Protein AF-A0A800DP91-F1 (afdb_monomer)

Solvent-accessible surface area (backbone atoms only — not comparable to full-atom values): 6380 Å² total; per-residue (Å²): 142,81,81,90,71,66,92,68,69,82,56,67,44,60,86,53,62,80,40,93,89,46,91,84,86,80,78,79,84,73,94,61,94,80,90,86,85,79,88,48,74,44,84,49,85,62,86,70,97,60,67,63,51,76,48,76,50,70,50,62,47,73,45,98,88,66,48,28,33,65,75,38,44,22,62,38,76,45,49,78,90,51,73,66,54,68,30,55,28,63,75,84,128

Mean predicted aligned error: 7.9 Å

Foldseek 3Di:
DDDDDDPPDFDFCVVVVPDPPDDDDDDPDDPDDDDDDDKDKDWDQDDDPDQKDKDKDFDWDQDPVRGIGTPWMFMDMDHPVDRTDMTITDDDD

Nearest PDB structures (foldseek):
  6y0g-assembly1_SL  TM=2.510E-01  e=5.674E+00  Homo sapiens
  8q5i-assembly1_M  TM=2.482E-01  e=6.439E+00  Candida albicans
  5xyu-assembly1_Q  TM=1.593E-01  e=8.832E+00  Mycolicibacterium smegmatis MC2 155

Radius of gyration: 14.9 Å; Cα contacts (8 Å, |Δi|>4): 118; chains: 1; bounding box: 36×32×34 Å

pLDDT: mean 81.05, std 18.4, range [34.88, 96.38]

Sequence (93 aa):
MYWGNEFLGPIDQRPLLDRPDVLYYRSPKLASPLTVVGEITLRLFVESSAVDTDFIAKLSVEEPSGAVTCLTHGTSRLRISRRFTSVSAHYQQ

Secondary structure (DSSP, 8-state):
--S---S--S-B-HHHHTSTT-----PPPPSS-----S-EEEEE----SSSEEEEEEEEEEE-TTS-EEEEEEEEEEEETT-S-EEEEEP---

Structure (mmCIF, N/CA/C/O backbone):
data_AF-A0A800DP91-F1
#
_entry.id   AF-A0A800DP91-F1
#
loop_
_atom_site.group_PDB
_atom_site.id
_atom_site.type_symbol
_atom_site.label_atom_id
_atom_site.label_alt_id
_atom_site.label_comp_id
_atom_site.label_asym_id
_atom_site.label_entity_id
_atom_site.label_seq_id
_atom_site.pdbx_PDB_ins_code
_atom_site.Cartn_x
_atom_site.Cartn_y
_atom_site.Cartn_z
_atom_site.occupancy
_atom_site.B_iso_or_equiv
_atom_site.auth_seq_id
_atom_site.auth_comp_id
_atom_site.auth_asym_id
_atom_site.auth_atom_id
_atom_site.pdbx_PDB_model_num
ATOM 1 N N . MET A 1 1 ? 17.242 11.988 1.355 1.00 42.19 1 MET A N 1
ATOM 2 C CA . MET A 1 1 ? 16.085 12.895 1.205 1.00 42.19 1 MET A CA 1
ATOM 3 C C . MET A 1 1 ? 15.478 12.633 -0.162 1.00 42.19 1 MET A C 1
ATOM 5 O O . MET A 1 1 ? 16.164 12.868 -1.145 1.00 42.19 1 MET A O 1
ATOM 9 N N . TYR A 1 2 ? 14.274 12.062 -0.233 1.00 42.44 2 TYR A N 1
ATOM 10 C CA . TYR A 1 2 ? 13.603 11.733 -1.495 1.00 42.44 2 TYR A CA 1
ATOM 11 C C . TYR A 1 2 ? 12.217 12.391 -1.505 1.00 42.44 2 TYR A C 1
ATOM 13 O O . TYR A 1 2 ? 11.447 12.189 -0.574 1.00 42.44 2 TYR A O 1
ATOM 21 N N . TRP A 1 3 ? 11.933 13.158 -2.562 1.00 42.72 3 TRP A N 1
ATOM 22 C CA . TRP A 1 3 ? 10.605 13.673 -2.934 1.00 42.72 3 TRP A CA 1
ATOM 23 C C . TRP A 1 3 ? 9.974 14.788 -2.090 1.00 42.72 3 TRP A C 1
ATOM 25 O O . TRP A 1 3 ? 8.806 14.684 -1.747 1.00 42.72 3 TRP A O 1
ATOM 35 N N . GLY A 1 4 ? 10.693 15.886 -1.827 1.00 45.50 4 GLY A N 1
ATOM 36 C CA . GLY A 1 4 ? 10.058 17.203 -1.623 1.00 45.50 4 GLY A CA 1
ATOM 37 C C . GLY A 1 4 ? 9.028 17.345 -0.490 1.00 45.50 4 GLY A C 1
ATOM 38 O O . GLY A 1 4 ? 8.332 18.353 -0.452 1.00 45.50 4 GLY A O 1
ATOM 39 N N . ASN A 1 5 ? 8.929 16.385 0.428 1.00 45.78 5 ASN A N 1
ATOM 40 C CA . ASN A 1 5 ? 8.091 16.517 1.607 1.00 45.78 5 ASN A CA 1
ATOM 41 C C . ASN A 1 5 ? 8.876 17.278 2.673 1.00 45.78 5 ASN A C 1
ATOM 43 O O . ASN A 1 5 ? 9.707 16.717 3.389 1.00 45.78 5 ASN A O 1
ATOM 47 N N . GLU A 1 6 ? 8.568 18.565 2.790 1.00 49.03 6 GLU A N 1
ATOM 48 C CA . GLU A 1 6 ? 8.530 19.205 4.102 1.00 49.03 6 GLU A CA 1
ATOM 49 C C . GLU A 1 6 ? 7.633 18.359 5.026 1.00 49.03 6 GLU A C 1
ATOM 51 O O . GLU A 1 6 ? 6.778 17.615 4.541 1.00 49.03 6 GLU A O 1
ATOM 56 N N . PHE A 1 7 ? 7.840 18.421 6.344 1.00 47.75 7 PHE A N 1
ATOM 57 C CA . PHE A 1 7 ? 7.075 17.695 7.372 1.00 47.75 7 PHE A CA 1
ATOM 58 C C . PHE A 1 7 ? 5.605 18.162 7.453 1.00 47.75 7 PHE A C 1
ATOM 60 O O . PHE A 1 7 ? 5.110 18.597 8.489 1.00 47.75 7 PHE A O 1
ATOM 67 N N . LEU A 1 8 ? 4.892 18.112 6.338 1.00 52.28 8 LEU A N 1
ATOM 68 C CA . LEU A 1 8 ? 3.453 18.206 6.252 1.00 52.28 8 LEU A CA 1
ATOM 69 C C . LEU A 1 8 ? 2.943 16.880 6.813 1.00 52.28 8 LEU A C 1
ATOM 71 O O . LEU A 1 8 ? 3.416 15.829 6.390 1.00 52.28 8 LEU A O 1
ATOM 75 N N . GLY A 1 9 ? 2.076 16.940 7.823 1.00 62.81 9 GLY A N 1
ATOM 76 C CA . GLY A 1 9 ? 1.591 15.776 8.564 1.00 62.81 9 GLY A CA 1
ATOM 77 C C . GLY A 1 9 ? 0.791 14.786 7.699 1.00 62.81 9 GLY A C 1
ATOM 78 O O . GLY A 1 9 ? 1.191 14.449 6.589 1.00 62.81 9 GLY A O 1
ATOM 79 N N . PRO A 1 10 ? -0.342 14.250 8.164 1.00 70.19 10 PRO A N 1
ATOM 80 C CA . PRO A 1 10 ? -1.156 13.383 7.319 1.00 70.19 10 PRO A CA 1
ATOM 81 C C . PRO A 1 10 ? -1.688 14.162 6.099 1.00 70.19 10 PRO A C 1
ATOM 83 O O . PRO A 1 10 ? -2.674 14.889 6.187 1.00 70.19 10 PRO A O 1
ATOM 86 N N . ILE A 1 11 ? -1.001 14.040 4.957 1.00 83.38 11 ILE A N 1
ATOM 87 C CA . ILE A 1 11 ? -1.447 14.577 3.668 1.00 83.38 11 ILE A CA 1
ATOM 88 C C . ILE A 1 11 ? -2.451 13.594 3.079 1.00 83.38 11 ILE A C 1
ATOM 90 O O . ILE A 1 11 ? -2.164 12.397 2.963 1.00 83.38 11 ILE A O 1
ATOM 94 N N . ASP A 1 12 ? -3.593 14.110 2.647 1.00 90.19 12 ASP A N 1
ATOM 95 C CA . ASP A 1 12 ? -4.579 13.332 1.911 1.00 90.19 12 ASP A CA 1
ATOM 96 C C . ASP A 1 12 ? -3.977 12.759 0.617 1.00 90.19 12 ASP A C 1
ATOM 98 O O . ASP A 1 12 ? -3.455 13.481 -0.233 1.00 90.19 12 ASP A O 1
ATOM 102 N N . GLN A 1 13 ? -4.029 11.438 0.478 1.00 91.81 13 GLN A N 1
ATOM 103 C CA . GLN A 1 13 ? -3.430 10.688 -0.621 1.00 91.81 13 GLN A CA 1
ATOM 104 C C . GLN A 1 13 ? -4.355 10.564 -1.836 1.00 91.81 13 GLN A C 1
ATOM 106 O O . GLN A 1 13 ? -3.892 10.078 -2.867 1.00 91.81 13 GLN A O 1
ATOM 111 N N . ARG A 1 14 ? -5.623 11.005 -1.760 1.00 92.88 14 ARG A N 1
ATOM 112 C CA . ARG A 1 14 ? -6.570 10.962 -2.894 1.00 92.88 14 ARG A CA 1
ATOM 113 C C . ARG A 1 14 ? -5.995 11.475 -4.223 1.00 92.88 14 ARG A C 1
ATOM 115 O O . ARG A 1 14 ? -6.201 10.783 -5.215 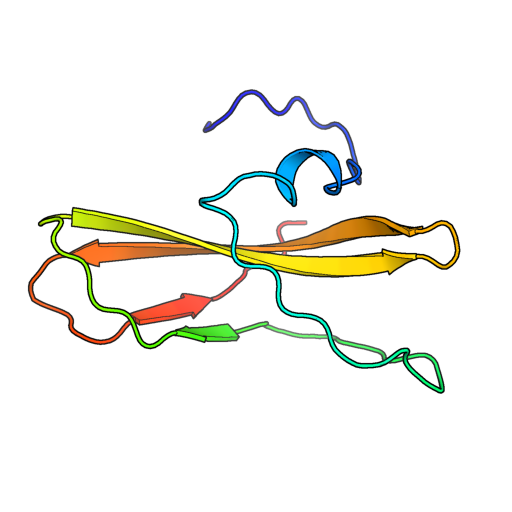1.00 92.88 14 ARG A O 1
ATOM 122 N N . PRO A 1 15 ? -5.208 12.571 -4.279 1.00 91.31 15 PRO A N 1
ATOM 123 C CA . PRO A 1 15 ? -4.614 13.041 -5.536 1.00 91.31 15 PRO A CA 1
ATOM 124 C C . PRO A 1 15 ? -3.684 12.032 -6.230 1.00 91.31 15 PRO A C 1
ATOM 126 O O . PRO A 1 15 ? -3.404 12.169 -7.417 1.00 91.31 15 PRO A O 1
ATOM 129 N N . LEU A 1 16 ? -3.172 11.032 -5.504 1.00 90.94 16 LEU A N 1
ATOM 130 C CA . LEU A 1 16 ? -2.341 9.968 -6.070 1.00 90.94 16 LEU A CA 1
ATOM 131 C C . LEU A 1 16 ? -3.168 8.804 -6.626 1.00 90.94 16 LEU A C 1
ATOM 133 O O . LEU A 1 16 ? -2.653 8.063 -7.456 1.00 90.94 16 LEU A O 1
ATOM 137 N N . LEU A 1 17 ? -4.409 8.622 -6.165 1.00 90.19 17 LEU A N 1
ATOM 138 C CA . LEU A 1 17 ? -5.218 7.441 -6.485 1.00 90.19 17 LEU A CA 1
ATOM 139 C C . LEU A 1 17 ? -5.719 7.433 -7.933 1.00 90.19 17 LEU A C 1
ATOM 141 O O . LEU A 1 17 ? -5.995 6.364 -8.466 1.00 90.19 17 LEU A O 1
ATOM 145 N N . ASP A 1 18 ? -5.775 8.599 -8.577 1.00 90.56 18 ASP A N 1
ATOM 146 C CA . ASP A 1 18 ? -6.155 8.727 -9.988 1.00 90.56 18 ASP A CA 1
ATOM 147 C C . ASP A 1 18 ? -4.994 8.433 -10.950 1.00 90.56 18 ASP A C 1
ATOM 149 O O . ASP A 1 18 ? -5.170 8.413 -12.172 1.00 90.56 18 ASP A O 1
ATOM 153 N N . ARG A 1 19 ? -3.778 8.222 -10.431 1.00 93.94 19 ARG A N 1
ATOM 154 C CA . ARG A 1 19 ? -2.633 7.916 -11.283 1.00 93.94 19 ARG A CA 1
ATOM 155 C C . ARG A 1 19 ? -2.715 6.477 -11.806 1.00 93.94 19 ARG A C 1
ATOM 157 O O . ARG A 1 19 ? -2.941 5.553 -11.029 1.00 93.94 19 ARG A O 1
ATOM 164 N N . PRO A 1 20 ? -2.409 6.246 -13.094 1.00 95.56 20 PRO A N 1
ATOM 165 C CA . PRO A 1 20 ? -2.481 4.912 -13.691 1.00 95.56 20 PRO A CA 1
ATOM 166 C C . PRO A 1 20 ? -1.420 3.932 -13.161 1.00 95.56 20 PRO A C 1
ATOM 168 O O . PRO A 1 20 ? -1.546 2.729 -13.364 1.00 95.56 20 PRO A O 1
ATOM 171 N N . ASP A 1 21 ? -0.370 4.428 -12.504 1.00 92.19 21 ASP A N 1
ATOM 172 C CA . ASP A 1 21 ? 0.712 3.633 -11.914 1.00 92.19 21 ASP A CA 1
ATOM 173 C C . ASP A 1 21 ? 0.529 3.371 -10.409 1.00 92.19 21 ASP A C 1
ATOM 175 O O . ASP A 1 21 ? 1.421 2.820 -9.762 1.00 92.19 21 ASP A O 1
ATOM 179 N N . VAL A 1 22 ? -0.627 3.736 -9.843 1.00 95.25 22 VAL A N 1
ATOM 180 C CA . VAL A 1 22 ? -0.966 3.495 -8.438 1.00 95.25 22 VAL A CA 1
ATOM 181 C C . VAL A 1 22 ? -2.039 2.417 -8.350 1.00 95.25 22 VAL A C 1
ATOM 183 O O . VAL A 1 22 ? -3.195 2.617 -8.710 1.00 95.25 22 VAL A O 1
ATOM 186 N N . LEU A 1 23 ? -1.657 1.254 -7.822 1.00 95.31 23 LEU A N 1
ATOM 187 C CA . LEU A 1 23 ? -2.604 0.187 -7.510 1.00 95.31 23 LEU A CA 1
ATOM 188 C C . LEU A 1 23 ? -3.213 0.434 -6.127 1.00 95.31 23 LEU A C 1
ATOM 190 O O . LEU A 1 23 ? -2.493 0.500 -5.129 1.00 95.31 23 LEU A O 1
ATOM 194 N N . TYR A 1 24 ? -4.541 0.547 -6.066 1.00 94.75 24 TYR A N 1
ATOM 195 C CA . TYR A 1 24 ? -5.276 0.794 -4.828 1.00 94.75 24 TYR A CA 1
ATOM 196 C C . TYR A 1 24 ? -6.163 -0.400 -4.463 1.00 94.75 24 TYR A C 1
ATOM 198 O O . TYR A 1 24 ? -7.087 -0.759 -5.192 1.00 94.75 24 TYR A O 1
ATOM 206 N N . TYR A 1 25 ? -5.880 -1.011 -3.312 1.00 94.88 25 TYR A N 1
ATOM 207 C CA . TYR A 1 25 ? -6.629 -2.143 -2.772 1.00 94.88 25 TYR A CA 1
ATOM 208 C C . TYR A 1 25 ? -7.380 -1.700 -1.521 1.00 94.88 25 TYR A C 1
ATOM 210 O O . TYR A 1 25 ? -6.790 -1.108 -0.616 1.00 94.88 25 TYR A O 1
ATOM 218 N N . ARG A 1 26 ? -8.678 -2.006 -1.457 1.00 94.38 26 ARG A N 1
ATOM 219 C CA . ARG A 1 26 ? -9.564 -1.546 -0.386 1.00 94.38 26 ARG A CA 1
ATOM 220 C C . ARG A 1 26 ? -10.351 -2.716 0.196 1.00 94.38 26 ARG A C 1
ATOM 222 O O . ARG A 1 26 ? -10.913 -3.520 -0.544 1.00 94.38 26 ARG A O 1
ATOM 229 N N . SER A 1 27 ? -10.416 -2.799 1.523 1.00 95.44 27 SER A N 1
ATOM 230 C CA . SER A 1 27 ? -11.366 -3.681 2.203 1.00 95.44 27 SER A CA 1
ATOM 231 C C . SER A 1 27 ? -12.794 -3.120 2.114 1.00 95.44 27 SER A C 1
ATOM 233 O O . SER A 1 27 ? -12.985 -1.927 1.863 1.00 95.44 27 SER A O 1
ATOM 235 N N . PRO A 1 28 ? -13.827 -3.918 2.422 1.00 95.50 28 PRO A N 1
ATOM 236 C CA . PRO A 1 28 ? -15.119 -3.363 2.810 1.00 95.50 28 PRO A CA 1
ATOM 237 C C . PRO A 1 28 ? -14.981 -2.404 4.003 1.00 95.50 28 PRO A C 1
ATOM 239 O O . PRO A 1 28 ? -13.989 -2.439 4.743 1.00 95.50 28 PRO A O 1
ATOM 242 N N . LYS A 1 29 ? -15.997 -1.559 4.213 1.00 95.00 29 LYS A N 1
ATOM 243 C CA . LYS A 1 29 ? -16.076 -0.698 5.398 1.00 95.00 29 LYS A CA 1
ATOM 244 C C . LYS A 1 29 ? -15.992 -1.554 6.666 1.00 95.00 29 LYS A C 1
ATOM 246 O O . LYS A 1 29 ? -16.717 -2.539 6.796 1.00 95.00 29 LYS A O 1
ATOM 251 N N . LEU A 1 30 ? -15.125 -1.164 7.598 1.00 95.88 30 LEU A N 1
ATOM 252 C CA . LEU A 1 30 ? -14.988 -1.853 8.879 1.00 95.88 30 LEU A CA 1
ATOM 253 C C . LEU A 1 30 ? -16.273 -1.682 9.707 1.00 95.88 30 LEU A C 1
ATOM 255 O O . LEU A 1 30 ? -16.784 -0.570 9.835 1.00 95.88 30 LEU A O 1
ATOM 259 N N . ALA A 1 31 ? -16.795 -2.778 10.264 1.00 96.38 31 ALA A N 1
ATOM 260 C CA . ALA A 1 31 ? -18.012 -2.766 11.086 1.00 96.38 31 ALA A CA 1
ATOM 261 C C . ALA A 1 31 ? -17.776 -2.210 12.504 1.00 96.38 31 ALA A C 1
ATOM 263 O O . ALA A 1 31 ? -18.704 -1.745 13.160 1.00 96.38 31 ALA A O 1
ATOM 264 N N . SER A 1 32 ? -16.527 -2.249 12.964 1.00 95.94 32 SER A N 1
ATOM 265 C CA . SER A 1 32 ? -16.073 -1.761 14.263 1.00 95.94 32 SER A CA 1
ATOM 266 C C . SER A 1 32 ? -14.628 -1.260 14.152 1.00 95.94 32 SER A C 1
ATOM 268 O O . SER A 1 32 ? -13.939 -1.620 13.191 1.00 95.94 32 SER A O 1
ATOM 270 N N . PRO A 1 33 ? -14.137 -0.459 15.115 1.00 95.00 33 PRO A N 1
ATOM 271 C CA . PRO A 1 33 ? -12.733 -0.059 15.154 1.00 95.00 33 PRO A CA 1
ATOM 272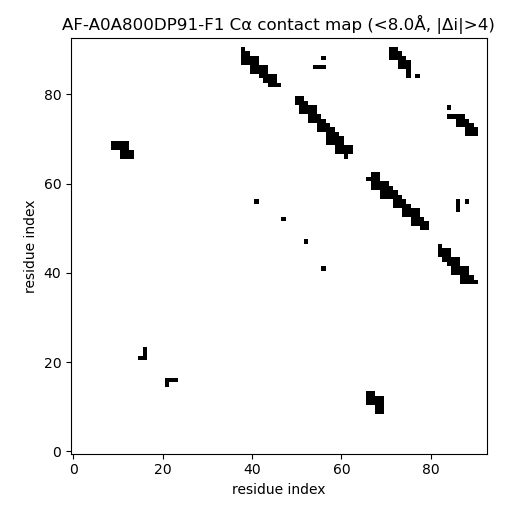 C C . PRO A 1 33 ? -11.789 -1.271 15.121 1.00 95.00 33 PRO A C 1
ATOM 274 O O . PRO A 1 33 ? -12.029 -2.263 15.811 1.00 95.00 33 PRO A O 1
ATOM 277 N N . LEU A 1 34 ? -10.719 -1.178 14.327 1.00 94.94 34 LEU A N 1
ATOM 278 C CA . LEU A 1 34 ? -9.657 -2.181 14.238 1.00 94.94 34 LEU A CA 1
ATOM 279 C C . LEU A 1 34 ? -8.346 -1.567 14.725 1.00 94.94 34 LEU A C 1
ATOM 281 O O . LEU A 1 34 ? -7.826 -0.634 14.115 1.00 94.94 34 LEU A O 1
ATOM 285 N N . THR A 1 35 ? -7.802 -2.119 15.805 1.00 95.50 35 THR A N 1
ATOM 286 C CA . THR A 1 35 ? -6.492 -1.727 16.328 1.00 95.50 35 THR A CA 1
ATOM 287 C C . THR A 1 35 ? -5.403 -2.556 15.658 1.00 95.50 35 THR A C 1
ATOM 289 O O . THR A 1 35 ? -5.442 -3.784 15.703 1.00 95.50 35 THR A O 1
ATOM 292 N N . VAL A 1 36 ? -4.414 -1.885 15.070 1.00 92.56 36 VAL A N 1
ATOM 293 C CA . VAL A 1 36 ? -3.242 -2.513 14.450 1.00 92.56 36 VAL A CA 1
ATOM 294 C C . VAL A 1 36 ? -1.991 -1.990 15.152 1.00 92.56 36 VAL A C 1
ATOM 296 O O . VAL A 1 36 ? -1.713 -0.795 15.107 1.00 92.56 36 VAL A O 1
ATOM 299 N N . VAL A 1 37 ? -1.254 -2.877 15.822 1.00 94.00 37 VAL A N 1
ATOM 300 C CA . VAL A 1 37 ? -0.042 -2.541 16.586 1.00 94.00 37 VAL A CA 1
ATOM 301 C C . VAL A 1 37 ? 1.040 -3.570 16.283 1.00 94.00 37 VAL A C 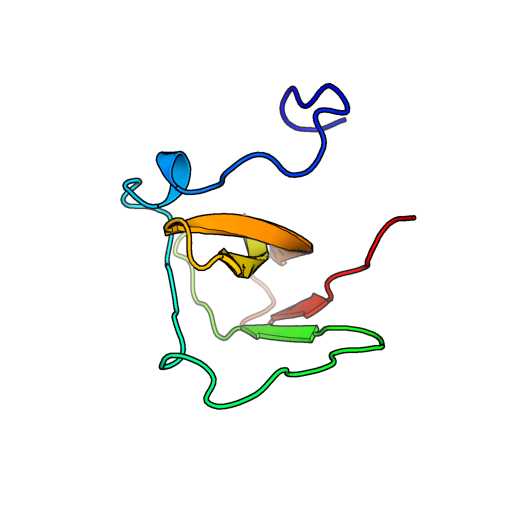1
ATOM 303 O O . VAL A 1 37 ? 0.789 -4.770 16.376 1.00 94.00 37 VAL A O 1
ATOM 306 N N . GLY A 1 38 ? 2.242 -3.098 15.954 1.00 92.69 38 GLY A N 1
ATOM 307 C CA . GLY A 1 38 ? 3.407 -3.936 15.673 1.00 92.69 38 GLY A CA 1
ATOM 308 C C . GLY A 1 38 ? 4.016 -3.679 14.297 1.00 92.69 38 GLY A C 1
ATOM 309 O O . GLY A 1 38 ? 3.668 -2.715 13.614 1.00 92.69 38 GLY A O 1
ATOM 310 N N . GLU A 1 39 ? 4.953 -4.543 13.908 1.00 91.81 39 GLU A N 1
ATOM 311 C CA . GLU A 1 39 ? 5.572 -4.501 12.583 1.00 91.81 39 GLU A CA 1
ATOM 312 C C . GLU A 1 39 ? 4.561 -4.895 11.501 1.00 91.81 39 GLU A C 1
ATOM 314 O O . GLU A 1 39 ? 3.854 -5.898 11.622 1.00 91.81 39 GLU A O 1
ATOM 319 N N . ILE A 1 40 ? 4.525 -4.119 10.417 1.00 91.44 40 ILE A N 1
ATOM 320 C CA . ILE A 1 40 ? 3.673 -4.385 9.261 1.00 91.44 40 ILE A CA 1
ATOM 321 C C . ILE A 1 40 ? 4.541 -4.862 8.104 1.00 91.44 40 ILE A C 1
ATOM 323 O O . ILE A 1 40 ? 5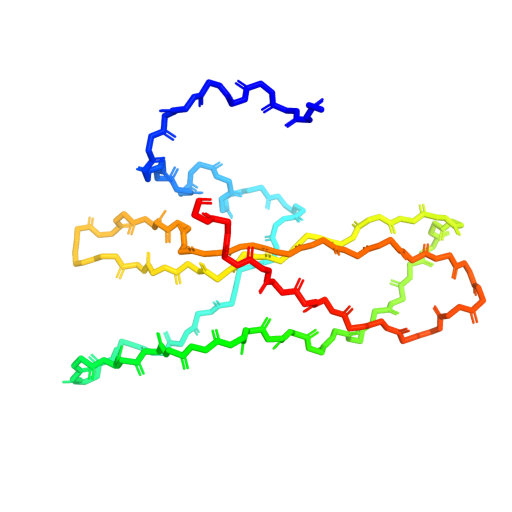.465 -4.172 7.673 1.00 91.44 40 ILE A O 1
ATOM 327 N N . THR A 1 41 ? 4.209 -6.034 7.565 1.00 89.75 41 THR A N 1
ATOM 328 C CA . THR A 1 41 ? 4.889 -6.602 6.398 1.00 89.75 41 THR A CA 1
ATOM 329 C C . THR A 1 41 ? 3.901 -6.851 5.266 1.00 89.75 41 THR A C 1
ATOM 331 O O . THR A 1 41 ? 2.780 -7.312 5.475 1.00 89.75 41 THR A O 1
ATOM 334 N N . LEU A 1 42 ? 4.327 -6.544 4.045 1.00 90.19 42 LEU A N 1
ATOM 335 C CA . LEU A 1 42 ? 3.640 -6.880 2.808 1.00 90.19 42 LEU A CA 1
ATOM 336 C C . LEU A 1 42 ? 4.461 -7.933 2.064 1.00 90.19 42 LEU A C 1
ATOM 338 O O . LEU A 1 42 ? 5.630 -7.728 1.727 1.00 90.19 42 LEU A O 1
ATOM 342 N N . ARG A 1 43 ? 3.821 -9.057 1.747 1.00 90.25 43 ARG A N 1
ATOM 343 C CA . ARG A 1 43 ? 4.368 -10.046 0.818 1.00 90.25 43 ARG A C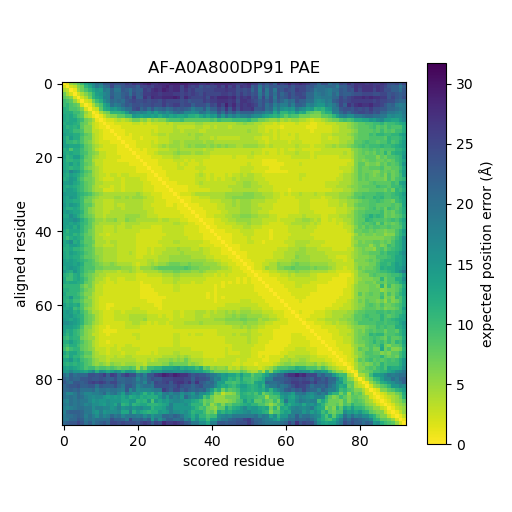A 1
ATOM 344 C C . ARG A 1 43 ? 3.821 -9.762 -0.574 1.00 90.25 43 ARG A C 1
ATOM 346 O O . ARG A 1 43 ? 2.627 -9.928 -0.803 1.00 90.25 43 ARG A O 1
ATOM 353 N N . LEU A 1 44 ? 4.700 -9.347 -1.482 1.00 88.88 44 LEU A N 1
ATOM 354 C CA . LEU A 1 44 ? 4.333 -8.942 -2.831 1.00 88.88 44 LEU A CA 1
ATOM 355 C C . LEU A 1 44 ? 4.966 -9.891 -3.858 1.00 88.88 44 LEU A C 1
ATOM 357 O O . LEU A 1 44 ? 6.179 -10.097 -3.875 1.00 88.88 44 LEU A O 1
ATOM 361 N N . PHE A 1 45 ? 4.128 -10.470 -4.714 1.00 88.12 45 PHE A N 1
ATOM 362 C CA . PHE A 1 45 ? 4.553 -11.286 -5.848 1.00 88.12 45 PHE A CA 1
ATOM 363 C C . PHE A 1 45 ? 4.509 -10.421 -7.099 1.00 88.12 45 PHE A C 1
ATOM 365 O O . PHE A 1 45 ? 3.438 -9.962 -7.489 1.00 88.12 45 PHE A O 1
ATOM 372 N N . VAL A 1 46 ? 5.673 -10.167 -7.690 1.00 87.75 46 VAL A N 1
ATOM 373 C CA . VAL A 1 46 ? 5.834 -9.223 -8.797 1.00 87.75 46 VAL A CA 1
ATOM 374 C C . VAL A 1 46 ? 6.822 -9.749 -9.820 1.00 87.75 46 VAL A C 1
ATOM 376 O O . VAL A 1 46 ? 7.806 -10.405 -9.485 1.00 87.75 46 VAL A O 1
ATOM 379 N N . GLU A 1 47 ? 6.565 -9.388 -11.067 1.00 87.12 47 GLU A N 1
ATOM 380 C CA . GLU A 1 47 ? 7.485 -9.498 -12.187 1.00 87.12 47 GLU A CA 1
ATOM 381 C C . GLU A 1 47 ? 7.564 -8.121 -12.847 1.00 87.12 47 GLU A C 1
ATOM 383 O O . GLU A 1 47 ? 6.572 -7.392 -12.902 1.00 87.12 47 GLU A O 1
ATOM 388 N N . SER A 1 48 ? 8.749 -7.740 -13.310 1.00 85.75 48 SER A N 1
ATOM 389 C CA . SER A 1 48 ? 8.958 -6.491 -14.034 1.00 85.75 48 SER A CA 1
ATOM 390 C C . SER A 1 48 ? 9.791 -6.764 -15.274 1.00 85.75 48 SER A C 1
ATOM 392 O O . SER A 1 48 ? 10.704 -7.587 -15.244 1.00 85.75 48 SER A O 1
ATOM 394 N N . SER A 1 49 ? 9.493 -6.049 -16.356 1.00 87.75 49 SER A N 1
ATOM 395 C CA . SER A 1 49 ? 10.341 -6.020 -17.548 1.00 87.75 49 SER A CA 1
ATOM 396 C C . SER A 1 49 ? 11.610 -5.182 -17.345 1.00 87.75 49 SER A C 1
ATOM 398 O O . SER A 1 49 ? 12.535 -5.267 -18.152 1.00 87.75 49 SER A O 1
ATOM 400 N N . ALA A 1 50 ? 11.674 -4.372 -16.281 1.00 88.25 50 ALA A N 1
ATOM 401 C CA . ALA A 1 50 ? 12.844 -3.576 -15.932 1.00 88.25 50 ALA A CA 1
ATOM 402 C C . ALA A 1 50 ? 13.909 -4.412 -15.199 1.00 88.25 50 ALA A C 1
ATOM 404 O O . ALA A 1 50 ? 13.601 -5.321 -14.432 1.00 88.25 50 ALA A O 1
ATOM 405 N N . VAL A 1 51 ? 15.182 -4.057 -15.395 1.00 85.75 51 VAL A N 1
ATOM 406 C CA . VAL A 1 51 ? 16.335 -4.753 -14.785 1.00 85.75 51 VAL A CA 1
ATOM 407 C C . VAL A 1 51 ? 16.482 -4.456 -13.282 1.00 85.75 51 VAL A C 1
ATOM 409 O O . VAL A 1 51 ? 16.937 -5.312 -12.517 1.00 85.75 51 VAL A O 1
ATOM 412 N N . ASP A 1 52 ? 16.110 -3.246 -12.865 1.00 88.19 52 ASP A N 1
ATOM 413 C CA . ASP A 1 52 ? 16.093 -2.778 -11.476 1.00 88.19 52 ASP A CA 1
ATOM 414 C C . ASP A 1 52 ? 14.863 -1.877 -11.306 1.00 88.19 52 ASP A C 1
ATOM 416 O O . ASP A 1 52 ? 14.615 -1.006 -12.147 1.00 88.19 52 ASP A O 1
ATOM 420 N N . THR A 1 53 ? 14.058 -2.107 -10.270 1.00 89.06 53 THR A N 1
ATOM 421 C CA . THR A 1 53 ? 12.863 -1.295 -10.008 1.00 89.06 53 THR A CA 1
ATOM 422 C C . THR A 1 53 ? 12.520 -1.257 -8.523 1.00 89.06 53 THR A C 1
ATOM 424 O O . THR A 1 53 ? 12.804 -2.198 -7.780 1.00 89.06 53 THR A O 1
ATOM 427 N N . ASP A 1 54 ? 11.905 -0.160 -8.091 1.00 90.56 54 ASP A N 1
ATOM 428 C CA . ASP A 1 54 ? 11.477 0.049 -6.713 1.00 90.56 54 ASP A CA 1
ATOM 429 C C . ASP A 1 54 ? 9.967 -0.187 -6.591 1.00 90.56 54 ASP A C 1
ATOM 431 O O . ASP A 1 54 ? 9.176 0.317 -7.387 1.00 90.56 54 ASP A O 1
ATOM 435 N N . PHE A 1 55 ? 9.561 -0.911 -5.549 1.00 91.19 55 PHE A N 1
ATOM 436 C CA . PHE A 1 55 ? 8.167 -1.040 -5.137 1.00 91.19 55 PHE A CA 1
ATOM 437 C C . PHE A 1 55 ? 7.953 -0.279 -3.837 1.00 91.19 55 PHE A C 1
ATOM 439 O O . PHE A 1 55 ? 8.697 -0.453 -2.870 1.00 91.19 55 PHE A O 1
ATOM 446 N N . ILE A 1 56 ? 6.913 0.550 -3.810 1.00 93.12 56 ILE A N 1
ATOM 447 C CA . ILE A 1 56 ? 6.502 1.315 -2.635 1.00 93.12 56 ILE A CA 1
ATOM 448 C C . ILE A 1 56 ? 5.115 0.827 -2.238 1.00 93.12 56 ILE A C 1
ATOM 450 O O . ILE A 1 56 ? 4.210 0.780 -3.067 1.00 93.12 56 ILE A O 1
ATOM 454 N N . ALA A 1 57 ? 4.947 0.487 -0.964 1.00 93.38 57 ALA A N 1
ATOM 455 C CA . ALA A 1 57 ? 3.661 0.114 -0.399 1.00 93.38 57 ALA A CA 1
ATOM 456 C C . ALA A 1 57 ? 3.288 1.082 0.717 1.00 93.38 57 ALA A C 1
ATOM 458 O O . ALA A 1 57 ? 4.120 1.410 1.564 1.00 93.38 57 ALA A O 1
ATOM 459 N N . LYS A 1 58 ? 2.031 1.522 0.722 1.00 93.25 58 LYS A N 1
ATOM 460 C CA . LYS A 1 58 ? 1.461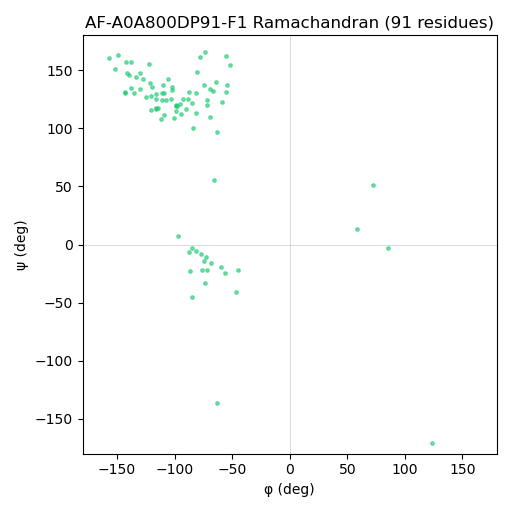 2.382 1.760 1.00 93.25 58 LYS A CA 1
ATOM 461 C C . LYS A 1 58 ? 0.286 1.657 2.401 1.00 93.25 58 LYS A C 1
ATOM 463 O O . LYS A 1 58 ? -0.610 1.203 1.693 1.00 93.25 58 LYS A O 1
ATOM 468 N N . LEU A 1 59 ? 0.291 1.563 3.726 1.00 94.38 59 LEU A N 1
ATOM 469 C CA . LEU A 1 59 ? -0.899 1.230 4.494 1.00 94.38 59 LEU A CA 1
ATOM 470 C C . LEU A 1 59 ? -1.600 2.542 4.826 1.00 94.38 59 LEU A C 1
ATOM 472 O O . LEU A 1 59 ? -1.045 3.375 5.543 1.00 94.38 59 LEU A O 1
ATOM 476 N N . SER A 1 60 ? -2.811 2.710 4.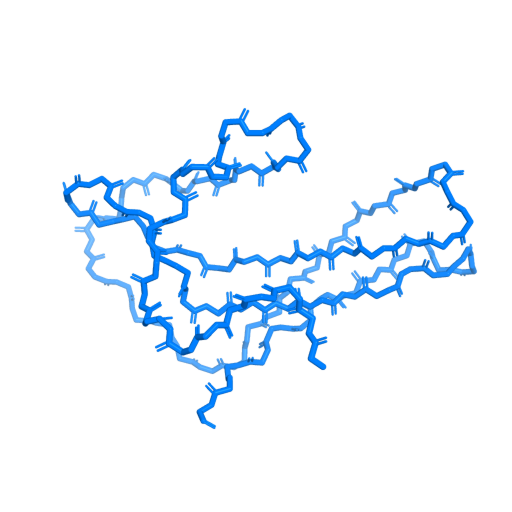310 1.00 94.00 60 SER A N 1
ATOM 477 C CA . SER A 1 60 ? -3.602 3.923 4.490 1.00 94.00 60 SER A CA 1
ATOM 478 C C . SER A 1 60 ? -4.946 3.610 5.134 1.00 94.00 60 SER A C 1
ATOM 480 O O . SER A 1 60 ? -5.468 2.504 4.996 1.00 94.00 60 SER A O 1
ATOM 482 N N . VAL A 1 61 ? -5.520 4.605 5.803 1.00 94.44 61 VAL A N 1
ATOM 483 C CA . VAL A 1 61 ? -6.898 4.589 6.295 1.00 94.44 61 VAL A CA 1
ATOM 484 C C . VAL A 1 61 ? -7.730 5.569 5.481 1.00 94.44 61 VAL A C 1
ATOM 486 O O . VAL A 1 61 ? -7.278 6.670 5.179 1.00 94.44 61 VAL A O 1
ATOM 489 N N . GLU A 1 62 ? -8.940 5.161 5.115 1.00 94.88 62 GLU A N 1
ATOM 490 C CA . GLU A 1 62 ? -9.948 6.074 4.584 1.00 94.88 62 GLU A CA 1
ATOM 491 C C . GLU A 1 62 ? -10.859 6.517 5.726 1.00 94.88 62 GLU A C 1
ATOM 493 O O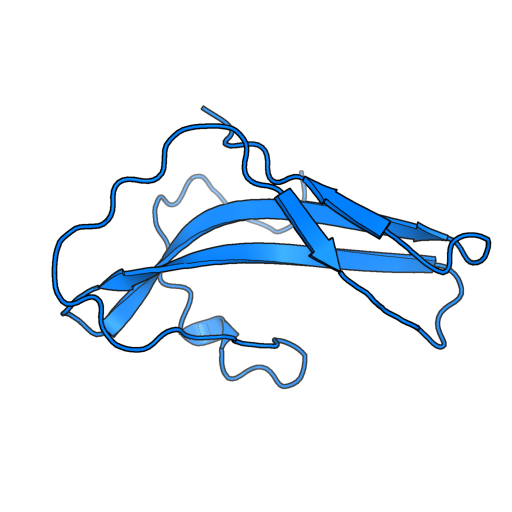 . GLU A 1 62 ? -11.485 5.695 6.402 1.00 94.88 62 GLU A O 1
ATOM 498 N N . GLU A 1 63 ? -10.901 7.819 5.960 1.00 91.44 63 GLU A N 1
ATOM 499 C CA . GLU A 1 63 ? -11.712 8.438 6.997 1.00 91.44 63 GLU A CA 1
ATOM 500 C C . GLU A 1 63 ? -13.183 8.542 6.564 1.00 91.44 63 GLU A C 1
ATOM 502 O O . GLU A 1 63 ? -13.486 8.528 5.370 1.00 91.44 63 GLU A O 1
ATOM 507 N N . PRO A 1 64 ? -14.136 8.719 7.499 1.00 91.12 64 PRO A N 1
ATOM 508 C CA . PRO A 1 64 ? -15.543 8.939 7.151 1.00 91.12 64 PRO A CA 1
ATOM 509 C C . PRO A 1 64 ? -15.789 10.138 6.219 1.00 91.12 64 PRO A C 1
ATOM 511 O O . PRO A 1 64 ? -16.789 10.158 5.507 1.00 91.12 64 PRO A O 1
ATOM 514 N N . SER A 1 65 ? -14.883 11.122 6.215 1.00 91.75 65 SER A N 1
ATOM 515 C CA . SER A 1 65 ? -14.874 12.279 5.308 1.00 91.75 65 SER A CA 1
ATOM 516 C C . SER A 1 65 ? -14.472 11.929 3.865 1.00 91.75 65 SER A C 1
ATOM 518 O O . SER A 1 65 ? -14.590 12.767 2.971 1.00 91.75 65 SER A O 1
ATOM 520 N N . GLY A 1 66 ? -13.973 10.711 3.637 1.00 91.31 66 GLY A N 1
ATOM 521 C CA . GLY A 1 66 ? -13.381 10.250 2.384 1.00 91.31 66 GLY A CA 1
ATOM 522 C C . GLY A 1 66 ? -11.897 10.590 2.228 1.00 91.31 66 GLY A C 1
ATOM 523 O O . GLY A 1 66 ? -11.306 10.199 1.226 1.00 91.31 66 GLY A O 1
ATOM 524 N N . ALA A 1 67 ? -11.281 11.306 3.176 1.00 91.88 67 ALA A N 1
ATOM 525 C CA . ALA A 1 67 ? -9.840 11.555 3.155 1.00 91.88 67 ALA A CA 1
ATOM 526 C C . ALA A 1 67 ? -9.061 10.239 3.294 1.00 91.88 67 ALA A C 1
ATOM 528 O O . ALA A 1 67 ? -9.451 9.369 4.074 1.00 91.88 67 ALA A O 1
ATOM 529 N N . VAL A 1 68 ? -7.960 10.094 2.550 1.00 94.81 68 VAL A N 1
ATOM 530 C CA . VAL A 1 68 ? -7.112 8.896 2.611 1.00 94.81 68 VAL A CA 1
ATOM 531 C C . VAL A 1 68 ? -5.776 9.257 3.237 1.00 94.81 68 VAL A C 1
ATOM 533 O O . VAL A 1 68 ? -4.930 9.884 2.607 1.00 94.81 68 VAL A O 1
ATOM 536 N N . THR A 1 69 ? -5.561 8.811 4.466 1.00 92.31 69 THR A N 1
ATOM 537 C CA . THR A 1 69 ? -4.377 9.140 5.260 1.00 92.31 69 THR A CA 1
ATOM 538 C C . THR A 1 69 ? -3.407 7.963 5.269 1.00 92.31 69 T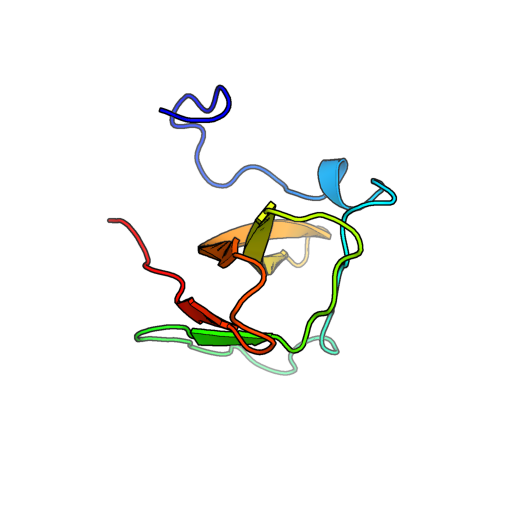HR A C 1
ATOM 540 O O . THR A 1 69 ? -3.774 6.848 5.637 1.00 92.31 69 THR A O 1
ATOM 543 N N . CYS A 1 70 ? -2.150 8.191 4.878 1.00 91.38 70 CYS A N 1
ATOM 544 C CA . CYS A 1 70 ? -1.099 7.176 4.980 1.00 91.38 70 CYS A CA 1
ATOM 545 C C . CYS A 1 70 ? -0.706 6.977 6.453 1.00 91.38 70 CYS A C 1
ATOM 547 O O . CYS A 1 70 ? -0.232 7.912 7.089 1.00 91.38 70 CYS A O 1
ATOM 549 N N . LEU A 1 71 ? -0.861 5.759 6.976 1.00 90.94 71 LEU A N 1
ATOM 550 C CA . LEU A 1 71 ? -0.464 5.393 8.340 1.00 90.94 71 LEU A CA 1
ATOM 551 C C . LEU A 1 71 ? 1.013 4.998 8.408 1.00 90.94 71 LEU A C 1
ATOM 553 O O . LEU A 1 71 ? 1.737 5.404 9.310 1.00 90.94 71 LEU A O 1
ATOM 557 N N . THR A 1 72 ? 1.466 4.186 7.454 1.00 90.50 72 THR A N 1
ATOM 558 C CA . THR A 1 72 ? 2.864 3.755 7.343 1.00 90.50 72 THR A CA 1
ATOM 559 C C . THR A 1 72 ? 3.178 3.340 5.911 1.00 90.50 72 THR A C 1
ATOM 561 O O . THR A 1 72 ? 2.275 3.047 5.124 1.00 90.50 72 THR A O 1
ATOM 564 N N . HIS A 1 73 ? 4.458 3.315 5.555 1.00 91.81 73 HIS A N 1
ATOM 565 C CA . HIS A 1 73 ? 4.910 2.902 4.236 1.00 91.81 73 HIS A CA 1
ATOM 566 C C . HIS A 1 73 ? 6.216 2.112 4.308 1.00 91.81 73 HIS A C 1
ATOM 568 O O . HIS A 1 73 ? 6.983 2.205 5.264 1.00 91.81 73 HIS A O 1
ATOM 574 N N . GLY A 1 74 ? 6.456 1.317 3.273 1.00 88.88 74 GLY A N 1
ATOM 575 C CA . GLY A 1 74 ? 7.686 0.565 3.079 1.00 88.88 74 GLY A CA 1
ATOM 576 C C . GLY A 1 74 ? 8.127 0.636 1.627 1.00 88.88 74 GLY A C 1
ATOM 577 O O . GLY A 1 74 ? 7.319 0.883 0.726 1.00 88.88 74 GLY A O 1
ATOM 578 N N . THR A 1 75 ? 9.417 0.416 1.400 1.00 90.62 75 THR A N 1
ATOM 579 C CA . THR A 1 75 ? 10.000 0.364 0.060 1.00 90.62 75 THR A CA 1
ATOM 580 C C . THR A 1 75 ? 10.844 -0.896 -0.081 1.00 90.62 75 THR A C 1
ATOM 582 O O . THR A 1 75 ? 11.426 -1.387 0.886 1.00 90.62 75 THR A O 1
ATOM 585 N N . SER A 1 76 ? 10.893 -1.459 -1.283 1.00 88.50 76 SER A N 1
ATOM 586 C CA . SER A 1 76 ? 11.792 -2.564 -1.601 1.00 88.50 76 SER A CA 1
ATOM 587 C C . SER A 1 76 ? 12.310 -2.415 -3.016 1.00 88.50 76 SER A C 1
ATOM 589 O O . SER A 1 76 ? 11.533 -2.212 -3.949 1.00 88.50 76 SER A O 1
ATOM 591 N N . ARG A 1 77 ? 13.627 -2.539 -3.166 1.00 86.56 77 ARG A N 1
ATOM 592 C CA . ARG A 1 77 ? 14.284 -2.543 -4.468 1.00 86.56 77 ARG A CA 1
ATOM 593 C C . ARG A 1 77 ? 14.430 -3.967 -4.975 1.00 86.56 77 ARG A C 1
ATOM 595 O O . ARG A 1 77 ? 15.037 -4.808 -4.305 1.00 86.56 77 ARG A O 1
ATOM 602 N N . LEU A 1 78 ? 13.924 -4.222 -6.174 1.00 82.31 78 LEU A N 1
ATOM 603 C CA . LEU A 1 78 ? 14.045 -5.502 -6.850 1.00 82.31 78 LEU A CA 1
ATOM 604 C C . LEU A 1 78 ? 15.178 -5.465 -7.875 1.00 82.31 78 LEU A C 1
ATOM 606 O O . LEU A 1 78 ? 15.115 -4.726 -8.851 1.00 82.31 78 LEU A O 1
ATOM 610 N N . ARG A 1 79 ? 16.175 -6.335 -7.686 1.00 75.88 79 ARG A N 1
ATOM 611 C CA . ARG A 1 79 ? 17.219 -6.626 -8.679 1.00 75.88 79 ARG A CA 1
ATOM 612 C C . ARG A 1 79 ? 16.956 -7.998 -9.305 1.00 75.88 79 ARG A C 1
ATOM 614 O O . ARG A 1 79 ? 16.569 -8.918 -8.585 1.00 75.88 79 ARG A O 1
ATOM 621 N N . ILE A 1 80 ? 17.218 -8.134 -10.611 1.00 61.38 80 ILE A N 1
ATOM 622 C CA . ILE A 1 80 ? 16.818 -9.245 -11.511 1.00 61.38 80 ILE A CA 1
ATOM 623 C C . ILE A 1 80 ? 16.997 -10.688 -10.988 1.00 61.38 80 ILE A C 1
ATOM 625 O O . ILE A 1 80 ? 16.340 -11.607 -11.468 1.00 61.38 80 ILE A O 1
ATOM 629 N N . SER A 1 81 ? 17.863 -10.921 -9.998 1.00 58.28 81 SER A N 1
ATOM 630 C CA . SER A 1 81 ? 18.084 -12.248 -9.410 1.00 58.28 81 SER A CA 1
ATOM 631 C C . SER A 1 81 ? 16.996 -12.700 -8.430 1.00 58.28 81 SER A C 1
ATOM 633 O O . SER A 1 81 ? 17.010 -13.853 -7.998 1.00 58.28 81 SER A O 1
ATOM 635 N N . ARG A 1 82 ? 16.046 -11.831 -8.061 1.00 50.72 82 ARG A N 1
ATOM 636 C CA . ARG A 1 82 ? 14.967 -12.157 -7.120 1.00 50.72 82 ARG A CA 1
ATOM 637 C C . ARG A 1 82 ? 13.611 -12.078 -7.817 1.00 50.72 82 ARG A C 1
ATOM 639 O O . ARG A 1 82 ? 13.191 -11.012 -8.235 1.00 50.72 82 ARG A O 1
ATOM 646 N N . ARG A 1 83 ? 12.909 -13.215 -7.897 1.00 53.38 83 ARG A N 1
ATOM 647 C CA . ARG A 1 83 ? 11.494 -13.296 -8.328 1.00 53.38 83 ARG A CA 1
ATOM 648 C C . ARG A 1 83 ? 10.495 -13.047 -7.185 1.00 53.38 83 ARG A C 1
ATOM 650 O O . ARG A 1 83 ? 9.292 -13.052 -7.402 1.00 53.38 83 ARG A O 1
ATOM 657 N N . PHE A 1 84 ? 10.995 -12.862 -5.962 1.00 54.38 84 PHE A N 1
ATOM 658 C CA . PHE A 1 84 ? 10.200 -12.649 -4.755 1.00 54.38 84 PHE A CA 1
ATOM 659 C C . PHE A 1 84 ? 10.839 -11.548 -3.908 1.00 54.38 84 PHE A C 1
ATOM 661 O O . PHE A 1 84 ? 12.054 -11.574 -3.685 1.00 54.38 84 PHE A O 1
ATOM 668 N N . THR A 1 85 ? 10.030 -10.615 -3.398 1.00 59.28 85 THR A N 1
ATOM 669 C CA . THR A 1 85 ? 10.474 -9.651 -2.386 1.00 59.28 85 THR A CA 1
ATOM 670 C C . THR A 1 85 ? 9.401 -9.429 -1.321 1.00 59.28 85 THR A C 1
ATOM 672 O O . THR A 1 85 ? 8.201 -9.486 -1.590 1.00 59.28 85 THR A O 1
ATOM 675 N N . SER A 1 86 ? 9.836 -9.207 -0.086 1.00 57.72 86 SER A N 1
ATOM 676 C CA . SER A 1 86 ? 8.985 -8.742 1.007 1.00 57.72 86 SER A CA 1
ATOM 677 C C . SER A 1 86 ? 9.240 -7.255 1.210 1.00 57.72 86 SER A C 1
ATOM 679 O O . SER A 1 86 ? 10.393 -6.825 1.272 1.00 57.72 86 SER A O 1
ATOM 681 N N . VAL A 1 87 ? 8.171 -6.474 1.322 1.00 57.97 87 VAL A N 1
ATOM 682 C CA . VAL A 1 87 ? 8.242 -5.066 1.706 1.00 57.97 87 VAL A CA 1
ATOM 683 C C . VAL A 1 87 ? 7.880 -4.998 3.186 1.00 57.97 87 VAL A C 1
ATOM 685 O O . VAL A 1 87 ? 6.726 -5.218 3.546 1.00 57.97 87 VAL A O 1
ATOM 688 N N . SER A 1 88 ? 8.850 -4.717 4.051 1.00 59.44 88 SER A N 1
ATOM 689 C CA . SER A 1 88 ? 8.565 -4.364 5.446 1.00 59.44 88 SER A CA 1
ATOM 690 C C . SER A 1 88 ? 8.341 -2.859 5.532 1.00 59.44 88 SER A C 1
ATOM 692 O O . SER A 1 88 ? 9.117 -2.075 4.980 1.00 59.44 88 SER A O 1
ATOM 694 N N . ALA A 1 89 ? 7.257 -2.450 6.183 1.00 56.47 89 ALA A N 1
ATOM 695 C CA . ALA A 1 89 ? 6.977 -1.053 6.471 1.00 56.47 89 ALA A CA 1
ATOM 696 C C . ALA A 1 89 ? 7.412 -0.762 7.908 1.00 56.47 89 ALA A C 1
ATOM 698 O O . ALA A 1 89 ? 6.899 -1.354 8.859 1.00 56.47 89 ALA A O 1
ATOM 699 N N . HIS A 1 90 ? 8.358 0.160 8.063 1.00 50.59 90 HIS A N 1
ATOM 700 C CA . HIS A 1 90 ? 8.790 0.629 9.373 1.00 50.59 90 HIS A CA 1
ATOM 701 C C . HIS A 1 90 ? 8.085 1.944 9.676 1.00 50.59 90 HIS A C 1
ATOM 703 O O . HIS A 1 90 ? 8.238 2.922 8.945 1.00 50.59 90 HIS A O 1
ATOM 709 N N . TYR A 1 91 ? 7.322 1.967 10.765 1.00 40.22 91 TYR A N 1
ATOM 710 C CA . TYR A 1 91 ? 6.779 3.207 11.298 1.00 40.22 91 TYR A CA 1
ATOM 711 C C . TYR A 1 91 ? 7.938 4.034 11.874 1.00 40.22 91 TYR A C 1
ATOM 713 O O . TYR A 1 91 ? 8.547 3.634 12.864 1.00 40.22 91 TYR A O 1
ATOM 721 N N . GLN A 1 92 ? 8.290 5.136 11.209 1.00 34.88 92 GLN A N 1
ATOM 722 C CA . GLN A 1 92 ? 9.279 6.095 11.704 1.00 34.88 92 GLN A CA 1
ATOM 723 C C . GLN A 1 92 ? 8.565 7.010 12.712 1.00 34.88 92 GLN A C 1
ATOM 725 O O . GLN A 1 92 ? 7.645 7.731 12.322 1.00 34.88 92 GLN A O 1
ATOM 730 N N . GLN A 1 93 ? 8.945 6.925 13.990 1.00 35.00 93 GLN A N 1
ATOM 731 C CA . GLN A 1 93 ? 8.692 7.981 14.980 1.00 35.00 93 GLN A CA 1
ATOM 732 C C . GLN A 1 93 ? 9.865 8.953 14.970 1.00 35.00 93 GLN A C 1
ATOM 734 O O . GLN A 1 93 ? 11.012 8.458 14.878 1.00 35.00 93 GLN A O 1
#